Protein AF-A0A925B6J1-F1 (afdb_monomer_lite)

Secondary structure (DSSP, 8-state):
--TTS-HHHHHHHHHHHHHHHHHSPPPHHHHHHHHHHHHHHHSSHHHHHHHHHHHTTS-------

pLDDT: mean 94.17, std 6.04, range [62.38, 98.0]

Radius of gyration: 15.41 Å; chains: 1; bounding box: 24×26×40 Å

Foldseek 3Di:
DVVPDDPVVVVVVVVVVVVVVVVDPDDPVRVVVVVVVVVPVCPDPQVVQVVVCVVVVHDGDDDPD

Structure (mmCIF, N/CA/C/O backbone):
data_AF-A0A925B6J1-F1
#
_entry.id   AF-A0A925B6J1-F1
#
loop_
_atom_site.group_PDB
_atom_site.id
_atom_site.type_symbol
_atom_site.label_atom_id
_atom_site.label_alt_id
_atom_site.label_comp_id
_atom_site.label_asym_id
_atom_site.label_entity_id
_atom_site.label_seq_id
_atom_site.pdbx_PDB_ins_code
_atom_site.Cartn_x
_atom_site.Cartn_y
_atom_site.Cartn_z
_atom_site.occupancy
_atom_site.B_iso_or_equiv
_atom_site.auth_seq_id
_atom_site.auth_comp_id
_atom_site.auth_asym_id
_atom_site.auth_atom_id
_atom_site.pdbx_PDB_model_num
ATOM 1 N N . ARG A 1 1 ? 7.191 -4.070 -5.515 1.00 62.38 1 ARG A N 1
ATOM 2 C CA . ARG A 1 1 ? 8.139 -5.170 -5.199 1.00 62.38 1 ARG A CA 1
ATOM 3 C C . ARG A 1 1 ? 7.703 -5.945 -3.942 1.00 62.38 1 ARG A C 1
ATOM 5 O O . ARG A 1 1 ? 8.487 -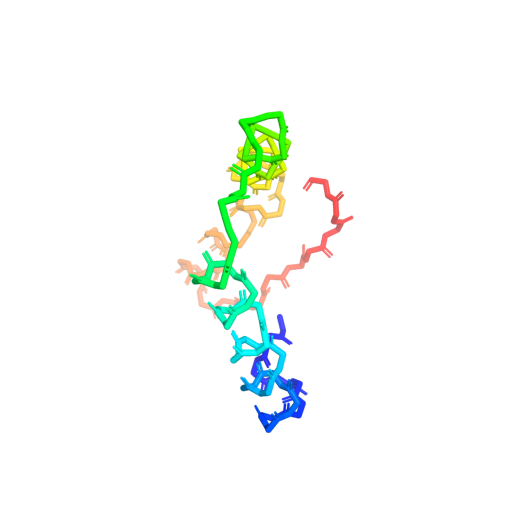6.132 -3.032 1.00 62.38 1 ARG A O 1
ATOM 12 N N . ILE A 1 2 ? 6.448 -6.413 -3.870 1.00 69.12 2 ILE A N 1
ATOM 13 C CA . ILE A 1 2 ? 6.010 -7.252 -2.732 1.00 69.12 2 ILE A CA 1
ATOM 14 C C . ILE A 1 2 ? 6.529 -8.687 -2.899 1.00 69.12 2 ILE A C 1
ATOM 16 O O . ILE A 1 2 ? 6.943 -9.299 -1.926 1.00 69.12 2 ILE A O 1
ATOM 20 N N . ALA A 1 3 ? 6.573 -9.195 -4.137 1.00 76.00 3 ALA A N 1
ATOM 21 C CA . ALA A 1 3 ? 7.028 -10.553 -4.449 1.00 76.00 3 ALA A CA 1
ATOM 22 C C . ALA A 1 3 ? 8.520 -10.812 -4.160 1.00 76.00 3 ALA A C 1
ATOM 24 O O . ALA A 1 3 ? 8.931 -11.963 -4.111 1.00 76.00 3 ALA A O 1
ATOM 25 N N . THR A 1 4 ? 9.324 -9.763 -3.964 1.00 86.38 4 THR A N 1
ATOM 26 C CA . THR A 1 4 ? 10.735 -9.882 -3.557 1.00 86.38 4 THR A CA 1
ATOM 27 C C . THR A 1 4 ? 10.930 -9.782 -2.045 1.00 86.38 4 THR A C 1
ATOM 29 O O . THR A 1 4 ? 12.050 -9.936 -1.570 1.00 86.38 4 THR A O 1
ATOM 32 N N . ASN A 1 5 ? 9.877 -9.485 -1.279 1.00 91.12 5 ASN A N 1
ATOM 33 C CA . ASN A 1 5 ? 9.951 -9.467 0.179 1.00 91.12 5 ASN A CA 1
ATOM 34 C C . ASN A 1 5 ?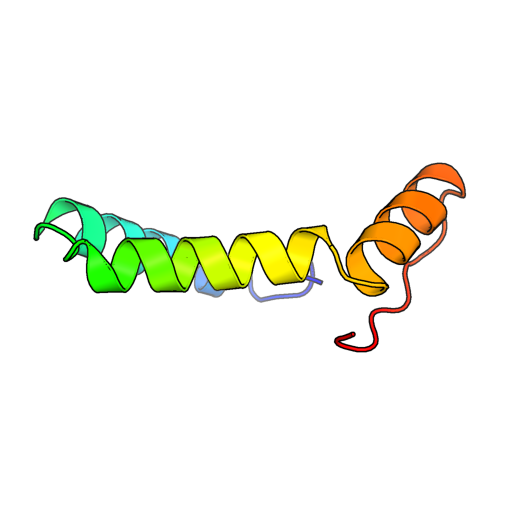 9.840 -10.897 0.724 1.00 91.12 5 ASN A C 1
ATOM 36 O O . ASN A 1 5 ? 9.236 -11.759 0.088 1.00 91.12 5 ASN A O 1
ATOM 40 N N . ALA A 1 6 ? 10.357 -11.130 1.934 1.00 94.81 6 ALA A N 1
ATOM 41 C CA . ALA A 1 6 ? 10.212 -12.407 2.630 1.00 94.81 6 ALA A CA 1
ATOM 42 C C . ALA A 1 6 ? 8.714 -12.775 2.785 1.00 94.81 6 ALA A C 1
ATOM 44 O O . ALA A 1 6 ? 7.988 -12.057 3.487 1.00 94.81 6 ALA A O 1
ATOM 45 N N . PRO A 1 7 ? 8.224 -13.868 2.159 1.00 94.00 7 PRO A N 1
ATOM 46 C CA . PRO A 1 7 ? 6.789 -14.160 2.098 1.00 94.00 7 PRO A CA 1
ATOM 47 C C . PRO A 1 7 ? 6.133 -14.316 3.474 1.00 94.00 7 PRO A C 1
ATOM 49 O O . PRO A 1 7 ? 5.043 -13.790 3.699 1.00 94.00 7 PRO A O 1
ATOM 52 N N . LEU A 1 8 ? 6.821 -14.973 4.415 1.00 95.94 8 LEU A N 1
ATOM 53 C CA . LEU A 1 8 ? 6.328 -15.165 5.783 1.00 95.94 8 LEU A CA 1
ATOM 54 C C . LEU A 1 8 ? 6.224 -13.846 6.553 1.00 95.94 8 LEU A C 1
ATOM 56 O O . LEU A 1 8 ? 5.244 -13.635 7.263 1.00 95.94 8 LEU A O 1
ATOM 60 N N . SER A 1 9 ? 7.172 -12.925 6.366 1.00 96.38 9 SER A N 1
ATOM 61 C CA . SER A 1 9 ? 7.114 -11.601 6.994 1.00 96.38 9 SER A CA 1
ATOM 62 C C . SER A 1 9 ? 5.917 -10.798 6.482 1.00 96.38 9 SER A C 1
ATOM 64 O O . SER A 1 9 ? 5.186 -10.205 7.273 1.00 96.38 9 SER A O 1
ATOM 66 N N . VAL A 1 10 ? 5.657 -10.827 5.168 1.00 96.12 10 VAL A N 1
ATOM 67 C CA . VAL A 1 10 ? 4.483 -10.167 4.570 1.00 96.12 10 VAL A CA 1
ATOM 68 C C . VAL A 1 10 ? 3.179 -10.803 5.061 1.00 96.12 10 VAL A C 1
ATOM 70 O O . VAL A 1 10 ? 2.226 -10.084 5.366 1.00 96.12 10 VAL A O 1
ATOM 73 N N . ALA A 1 11 ? 3.117 -12.134 5.140 1.00 96.50 11 ALA A N 1
ATOM 74 C CA . ALA A 1 11 ? 1.945 -12.851 5.638 1.00 96.50 11 ALA A CA 1
ATOM 75 C C . ALA A 1 11 ? 1.666 -12.530 7.116 1.00 96.50 11 ALA A C 1
ATOM 77 O O . ALA A 1 11 ? 0.539 -12.162 7.451 1.00 96.50 11 ALA A O 1
ATOM 78 N N . SER A 1 12 ? 2.697 -12.581 7.964 1.00 97.31 12 SER A N 1
ATOM 79 C CA . SER A 1 12 ? 2.616 -12.255 9.391 1.00 97.31 12 SER A CA 1
ATOM 80 C C . SER A 1 12 ? 2.146 -10.815 9.617 1.00 97.31 12 SER A C 1
ATOM 82 O O . SER A 1 12 ? 1.177 -10.591 10.340 1.00 97.31 12 SER A O 1
ATOM 84 N N . ALA A 1 13 ? 2.730 -9.840 8.911 1.00 96.88 13 ALA A N 1
ATOM 85 C CA . ALA A 1 13 ? 2.308 -8.441 9.006 1.00 96.88 13 ALA A CA 1
ATOM 86 C C . ALA A 1 13 ? 0.829 -8.252 8.619 1.00 96.88 13 ALA A C 1
ATOM 88 O O . ALA A 1 13 ? 0.073 -7.578 9.321 1.00 96.88 13 ALA A O 1
ATOM 89 N N . LYS A 1 14 ? 0.374 -8.894 7.533 1.00 96.50 14 LYS A N 1
ATOM 90 C CA . LYS A 1 14 ? -1.041 -8.855 7.129 1.00 96.50 14 LYS A CA 1
ATOM 91 C C . LYS A 1 14 ? -1.957 -9.495 8.174 1.00 96.50 14 LYS A C 1
ATOM 93 O O . LYS A 1 14 ? -3.051 -8.986 8.399 1.00 96.50 14 LYS A O 1
ATOM 98 N N . GLN A 1 15 ? -1.545 -10.603 8.790 1.00 98.00 15 GLN A N 1
ATOM 99 C CA . GLN A 1 15 ? -2.316 -11.258 9.848 1.00 98.00 15 GLN A CA 1
ATOM 100 C C . GLN A 1 15 ? -2.467 -10.348 11.071 1.00 98.00 15 GLN A C 1
ATOM 102 O O . GLN A 1 15 ? -3.581 -10.189 11.562 1.00 98.00 15 GLN A O 1
ATOM 107 N N . GLN A 1 16 ? -1.385 -9.707 11.516 1.00 97.31 16 GLN A N 1
ATOM 108 C CA . GLN A 1 16 ? -1.408 -8.784 12.655 1.00 97.31 16 GLN A CA 1
ATOM 109 C C . GLN A 1 16 ? -2.358 -7.603 12.409 1.00 97.31 16 GLN A C 1
ATOM 111 O O . GLN A 1 16 ? -3.221 -7.329 13.239 1.00 97.31 16 GLN A O 1
ATOM 116 N N . LEU A 1 17 ? -2.278 -6.959 11.237 1.00 94.38 17 LEU A N 1
ATOM 117 C CA . LEU A 1 17 ? -3.174 -5.852 10.877 1.00 94.38 17 LEU A CA 1
ATOM 118 C C .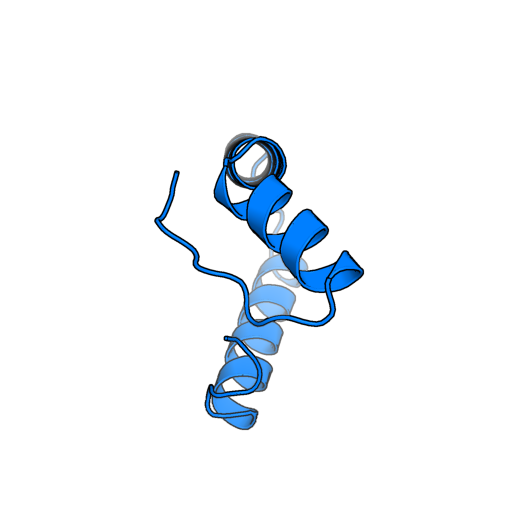 LEU A 1 17 ? -4.651 -6.273 10.865 1.00 94.38 17 LEU A C 1
ATOM 120 O O . LEU A 1 17 ? -5.505 -5.541 11.360 1.00 94.38 17 LEU A O 1
ATOM 124 N N . ARG A 1 18 ? -4.960 -7.464 10.335 1.00 95.12 18 ARG A N 1
ATOM 125 C CA . ARG A 1 18 ? -6.332 -7.997 10.340 1.00 95.12 18 ARG A CA 1
ATOM 126 C C . ARG A 1 18 ? -6.827 -8.317 11.743 1.00 95.12 18 ARG A C 1
ATOM 128 O O . ARG A 1 18 ? -8.001 -8.087 12.011 1.00 95.12 18 ARG A O 1
ATOM 135 N N . ALA A 1 19 ? -5.974 -8.873 12.600 1.00 96.31 19 ALA A N 1
ATOM 136 C CA . ALA A 1 19 ? -6.337 -9.182 13.978 1.00 96.31 19 ALA A CA 1
ATOM 137 C C . ALA A 1 19 ? -6.663 -7.896 14.750 1.00 96.31 19 ALA A C 1
ATOM 139 O O . ALA A 1 19 ? -7.704 -7.821 15.392 1.00 96.31 19 ALA A O 1
ATOM 140 N N . LEU A 1 20 ? -5.840 -6.853 14.599 1.00 94.31 20 LEU A N 1
ATOM 141 C CA . LEU A 1 20 ? -6.083 -5.542 15.208 1.00 94.31 20 LEU A CA 1
ATOM 142 C C . LEU A 1 20 ? -7.390 -4.906 14.716 1.00 94.31 20 LEU A C 1
ATOM 144 O O . LEU A 1 20 ? -8.188 -4.452 15.528 1.00 94.31 20 LEU A O 1
ATOM 148 N N . ALA A 1 21 ? -7.641 -4.926 13.403 1.00 91.38 21 ALA A N 1
ATOM 149 C CA . ALA A 1 21 ? -8.867 -4.373 12.825 1.00 91.38 21 ALA A CA 1
ATOM 150 C C . ALA A 1 21 ? -10.146 -5.118 13.258 1.00 91.38 21 ALA A C 1
ATOM 152 O O . ALA A 1 21 ? -11.224 -4.535 13.232 1.00 91.38 21 ALA A O 1
ATOM 153 N N . GLN A 1 22 ? -10.036 -6.396 13.637 1.00 94.00 22 GLN A N 1
ATOM 154 C CA . GLN A 1 22 ? -11.148 -7.189 14.176 1.00 94.00 22 GLN A CA 1
ATOM 155 C C . GLN A 1 22 ? -11.319 -7.013 15.688 1.00 94.00 22 GLN A C 1
ATOM 157 O O . GLN A 1 22 ? -12.438 -7.074 16.185 1.00 94.00 22 GLN A O 1
ATOM 162 N N . ALA A 1 23 ? -10.221 -6.817 16.421 1.00 96.62 23 ALA A N 1
ATOM 163 C CA . ALA A 1 23 ? -10.238 -6.717 17.876 1.00 96.62 23 ALA A CA 1
ATOM 164 C C . ALA A 1 23 ? -10.813 -5.387 18.379 1.00 96.62 23 ALA A C 1
ATOM 166 O O . ALA A 1 23 ? -11.334 -5.334 19.491 1.00 96.62 23 ALA A O 1
ATOM 167 N N . MET A 1 24 ? -10.712 -4.311 17.590 1.00 92.06 24 MET A N 1
ATOM 168 C CA . MET A 1 24 ? -11.204 -2.997 17.995 1.00 92.06 24 MET A CA 1
ATOM 169 C C . MET A 1 24 ? -11.746 -2.171 16.823 1.00 92.06 24 MET A C 1
ATOM 171 O O . MET A 1 24 ? -11.180 -2.217 15.727 1.00 92.06 24 MET A O 1
ATOM 175 N N . PRO A 1 25 ? -12.800 -1.361 17.047 1.00 91.94 25 PRO A N 1
ATOM 176 C CA . PRO A 1 25 ? -13.271 -0.410 16.052 1.00 91.94 25 PRO A CA 1
ATOM 177 C C . PRO A 1 25 ? -12.160 0.562 15.649 1.00 91.94 25 PRO A C 1
ATOM 179 O O . PRO A 1 25 ? -11.507 1.172 16.498 1.00 91.94 25 PRO A O 1
ATOM 182 N N . VAL A 1 26 ? -11.973 0.741 14.342 1.00 92.31 26 VAL A N 1
ATOM 183 C CA . VAL A 1 26 ? -11.057 1.754 13.814 1.00 92.31 26 VAL A CA 1
ATOM 184 C C . VAL A 1 26 ? -11.766 3.114 13.848 1.00 92.31 26 VAL A C 1
ATOM 186 O O . VAL A 1 26 ? -12.840 3.240 13.257 1.00 92.31 26 VAL A O 1
ATOM 189 N N . PRO A 1 27 ? -11.202 4.151 14.498 1.00 95.00 27 PRO A N 1
ATOM 190 C CA . PRO A 1 27 ? -11.825 5.471 14.533 1.00 95.00 27 PRO A CA 1
ATOM 191 C C . PRO A 1 27 ? -12.021 6.059 13.129 1.00 95.00 27 PRO A C 1
ATOM 193 O O . PRO A 1 27 ? -11.142 5.931 12.272 1.00 95.00 27 PRO A O 1
ATOM 196 N N . ALA A 1 28 ? -13.121 6.787 12.915 1.00 95.38 28 ALA A N 1
ATOM 197 C CA . ALA A 1 28 ? -13.453 7.385 11.617 1.00 95.38 28 ALA A CA 1
ATOM 198 C C . ALA A 1 28 ? -12.305 8.243 11.047 1.00 95.38 28 ALA A C 1
ATOM 200 O O . ALA A 1 28 ? -11.898 8.052 9.902 1.00 95.38 28 ALA A O 1
ATOM 201 N N . ALA A 1 29 ? -11.687 9.091 11.875 1.00 96.88 29 ALA A N 1
ATOM 202 C CA . ALA A 1 29 ? -10.543 9.913 11.473 1.00 96.88 29 ALA A CA 1
ATOM 203 C C . ALA A 1 29 ? -9.351 9.082 10.954 1.00 96.88 29 ALA A C 1
ATOM 205 O O . ALA A 1 29 ? -8.652 9.488 10.024 1.00 96.88 29 ALA A O 1
ATOM 206 N N . VAL A 1 30 ? -9.125 7.891 11.521 1.00 94.44 30 VAL A N 1
ATOM 207 C CA . VAL A 1 30 ? -8.069 6.978 11.062 1.00 94.44 30 VAL A CA 1
ATOM 208 C C . VAL A 1 30 ? -8.441 6.378 9.711 1.00 94.44 30 VAL A C 1
ATOM 210 O O . VAL A 1 30 ? -7.603 6.382 8.810 1.00 94.44 30 VAL A O 1
ATOM 213 N N . THR A 1 31 ? -9.685 5.918 9.539 1.00 94.38 31 THR A N 1
ATOM 214 C CA . THR A 1 31 ? -10.155 5.393 8.244 1.00 94.38 31 THR A CA 1
ATOM 215 C C . THR A 1 31 ? -10.067 6.443 7.136 1.00 94.38 31 THR A C 1
ATOM 217 O O . THR A 1 31 ? -9.507 6.161 6.082 1.00 94.38 31 THR A O 1
ATOM 220 N N . GLN A 1 32 ? -10.462 7.690 7.414 1.00 97.19 32 GLN A N 1
ATOM 221 C CA . GLN A 1 32 ? -10.356 8.805 6.470 1.00 97.19 32 GLN A CA 1
ATOM 222 C C . GLN A 1 32 ? -8.906 9.084 6.064 1.00 97.19 32 GLN A C 1
ATOM 224 O O . GLN A 1 32 ? -8.623 9.298 4.888 1.00 97.19 32 GLN A O 1
ATOM 229 N N . ARG A 1 33 ? -7.961 9.041 7.013 1.00 97.00 33 ARG A N 1
ATOM 230 C CA . ARG A 1 33 ? -6.534 9.216 6.710 1.00 97.00 33 ARG A CA 1
ATOM 231 C C . ARG A 1 33 ? -5.986 8.083 5.835 1.00 97.00 33 ARG A C 1
ATOM 233 O O . ARG A 1 33 ? -5.198 8.347 4.929 1.00 97.00 33 ARG A O 1
ATOM 240 N N . LEU A 1 34 ? -6.393 6.838 6.094 1.00 95.06 34 LEU A N 1
ATOM 241 C CA . LEU A 1 34 ? -6.020 5.688 5.262 1.00 95.06 34 LEU A CA 1
ATOM 242 C C . LEU A 1 34 ? -6.588 5.821 3.843 1.00 95.06 34 LEU A C 1
ATOM 244 O O . LEU A 1 34 ? -5.866 5.599 2.870 1.00 95.06 34 LEU A O 1
ATOM 248 N N . ASP A 1 35 ? -7.847 6.239 3.721 1.00 96.62 35 ASP A N 1
ATOM 249 C CA . ASP A 1 35 ? -8.490 6.472 2.429 1.00 96.62 35 ASP A CA 1
ATOM 250 C C . ASP A 1 35 ? -7.858 7.629 1.656 1.00 96.62 35 ASP A C 1
ATOM 252 O O . ASP A 1 35 ? -7.649 7.501 0.451 1.00 96.62 35 ASP A O 1
ATOM 256 N N . ALA A 1 36 ? -7.472 8.716 2.328 1.00 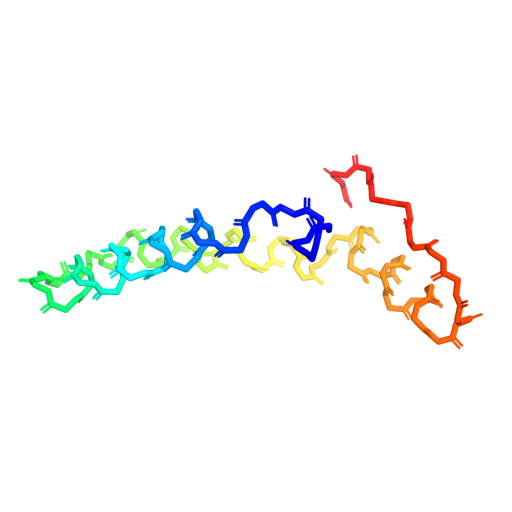97.56 36 ALA A N 1
ATOM 257 C CA . ALA A 1 36 ? -6.742 9.815 1.704 1.00 97.56 36 ALA A CA 1
ATOM 258 C C . ALA A 1 36 ? -5.392 9.345 1.136 1.00 97.56 36 ALA A C 1
ATOM 260 O O . ALA A 1 36 ? -5.066 9.643 -0.013 1.00 97.56 36 ALA A O 1
ATOM 261 N N . GLY A 1 37 ? -4.636 8.547 1.901 1.00 96.31 37 GLY A N 1
ATOM 262 C CA . GLY A 1 37 ? -3.380 7.958 1.430 1.00 96.31 37 GLY A CA 1
ATOM 263 C C . GLY A 1 37 ? -3.582 7.027 0.230 1.00 96.31 37 GLY A C 1
ATOM 264 O O . GLY A 1 37 ? -2.830 7.089 -0.742 1.00 96.31 37 GLY A O 1
ATOM 265 N N . ARG A 1 38 ? -4.642 6.209 0.256 1.00 96.25 38 ARG A N 1
ATOM 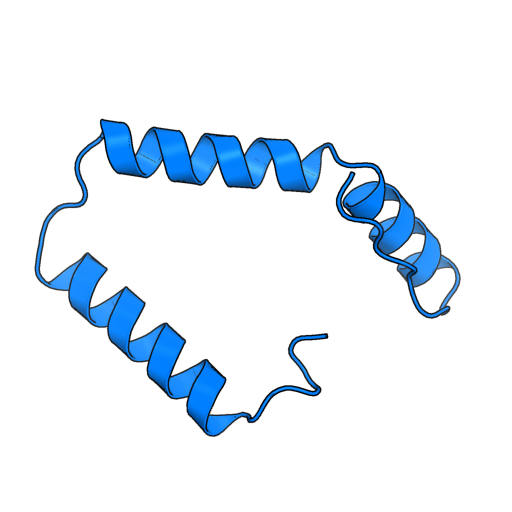266 C CA . ARG A 1 38 ? -5.028 5.353 -0.874 1.00 96.25 38 ARG A CA 1
ATOM 267 C C . ARG A 1 38 ? -5.404 6.177 -2.103 1.00 96.25 38 ARG A C 1
ATOM 269 O O . ARG A 1 38 ? -4.982 5.838 -3.202 1.00 96.25 38 ARG A O 1
ATOM 276 N N . HIS A 1 39 ? -6.173 7.248 -1.932 1.00 97.50 39 HIS A N 1
ATOM 277 C CA . HIS A 1 39 ? -6.575 8.125 -3.028 1.00 97.50 39 HIS A CA 1
ATOM 278 C C . HIS A 1 39 ? -5.366 8.822 -3.664 1.00 97.50 39 HIS A C 1
ATOM 280 O O . HIS A 1 39 ? -5.232 8.808 -4.884 1.00 97.50 39 HIS A O 1
ATOM 286 N N . ALA A 1 40 ? -4.440 9.341 -2.853 1.00 96.88 40 ALA A N 1
ATOM 287 C CA . ALA A 1 40 ? -3.191 9.922 -3.341 1.00 96.88 40 ALA A CA 1
ATOM 288 C C . ALA A 1 40 ? -2.363 8.907 -4.148 1.00 96.88 40 ALA A C 1
ATOM 290 O O . ALA A 1 40 ? -1.918 9.218 -5.248 1.00 96.88 40 ALA A O 1
ATOM 291 N N . ALA A 1 41 ? -2.225 7.675 -3.648 1.00 96.56 41 ALA A N 1
ATOM 292 C CA . ALA A 1 41 ? -1.499 6.617 -4.347 1.00 96.56 41 ALA A CA 1
ATOM 293 C C . ALA A 1 41 ? -2.155 6.193 -5.672 1.00 96.56 41 ALA A C 1
ATOM 295 O O . ALA A 1 41 ? -1.451 5.769 -6.575 1.00 96.56 41 ALA A O 1
ATOM 296 N N . LEU A 1 42 ? -3.482 6.283 -5.802 1.00 96.25 42 LEU A N 1
ATOM 297 C CA . LEU A 1 42 ? -4.191 5.964 -7.051 1.00 96.25 42 LEU A CA 1
ATOM 298 C C . LEU A 1 42 ? -4.145 7.108 -8.075 1.00 96.25 42 LEU A C 1
ATOM 300 O O . LEU A 1 42 ? -4.317 6.865 -9.265 1.00 96.25 42 LEU A O 1
ATOM 304 N N . ASN A 1 43 ? -3.899 8.338 -7.624 1.00 97.31 43 ASN A N 1
ATOM 305 C CA . ASN A 1 43 ? -3.771 9.514 -8.486 1.00 97.31 43 ASN A CA 1
ATOM 306 C C . ASN A 1 43 ? -2.313 9.865 -8.831 1.00 97.31 43 ASN A C 1
ATOM 308 O O . ASN A 1 43 ? -2.075 10.866 -9.506 1.00 97.31 43 ASN A O 1
ATOM 312 N N . SER A 1 44 ? -1.339 9.087 -8.357 1.00 97.62 44 SER A N 1
ATOM 313 C CA . SER A 1 44 ? 0.084 9.397 -8.502 1.00 97.62 44 SER A CA 1
ATOM 314 C C . SER A 1 44 ? 0.620 9.153 -9.920 1.00 97.62 44 SER A C 1
ATOM 316 O O . SER A 1 44 ? 0.008 8.457 -10.742 1.00 97.62 44 SER A O 1
ATOM 318 N N . GLU A 1 45 ? 1.795 9.714 -10.224 1.00 97.56 45 GLU A N 1
ATOM 319 C CA . GLU A 1 45 ? 2.562 9.333 -11.420 1.00 97.56 45 GLU A CA 1
ATOM 320 C C . GLU A 1 45 ? 2.886 7.838 -11.387 1.00 97.56 45 GLU A C 1
ATOM 322 O O . GLU A 1 45 ? 2.660 7.144 -12.375 1.00 97.56 45 GLU A O 1
ATOM 327 N N . ASP A 1 46 ? 3.284 7.321 -10.224 1.00 97.00 46 ASP A N 1
ATOM 328 C CA . ASP A 1 46 ? 3.604 5.908 -10.025 1.00 97.00 46 ASP A CA 1
ATOM 329 C C . ASP A 1 46 ? 2.454 4.961 -10.395 1.00 97.00 46 ASP A C 1
ATOM 331 O O . ASP A 1 46 ? 2.701 3.874 -10.927 1.00 97.00 46 ASP A O 1
ATOM 335 N N . TYR A 1 47 ? 1.197 5.344 -10.146 1.00 96.69 47 TYR A N 1
ATOM 336 C CA . TYR A 1 47 ? 0.048 4.538 -10.559 1.00 96.69 47 TYR A CA 1
ATOM 337 C C . TYR A 1 47 ? -0.075 4.480 -12.083 1.00 96.69 47 TYR A C 1
ATOM 339 O O . TYR A 1 47 ? -0.221 3.398 -12.659 1.00 96.69 47 TYR A O 1
ATOM 347 N N . ARG A 1 48 ? 0.029 5.639 -12.743 1.00 96.88 48 ARG A N 1
ATOM 348 C CA . ARG A 1 48 ? -0.050 5.744 -14.207 1.00 96.88 48 ARG A CA 1
ATOM 349 C C . ARG A 1 48 ? 1.112 5.016 -14.880 1.00 96.88 48 ARG A C 1
ATOM 351 O O . ARG A 1 48 ? 0.879 4.247 -15.811 1.00 96.88 48 ARG A O 1
ATOM 358 N N . ASP A 1 49 ? 2.326 5.183 -14.367 1.00 96.00 49 ASP A N 1
ATOM 359 C CA . ASP A 1 49 ? 3.532 4.499 -14.839 1.00 96.00 49 ASP A CA 1
ATOM 360 C C . ASP A 1 49 ? 3.432 2.987 -14.625 1.00 96.00 49 ASP A C 1
ATOM 362 O O . ASP A 1 49 ? 3.779 2.203 -15.511 1.00 96.00 49 ASP A O 1
ATOM 366 N N . GLY A 1 50 ? 2.903 2.562 -13.474 1.00 95.44 50 GLY A N 1
ATOM 367 C CA . GLY A 1 50 ? 2.608 1.164 -13.178 1.00 95.44 50 GLY A CA 1
ATOM 368 C C . GLY A 1 50 ? 1.659 0.543 -14.200 1.00 95.44 50 GLY A C 1
ATOM 369 O O . GLY A 1 50 ? 1.939 -0.535 -14.731 1.00 95.44 50 GLY A O 1
ATOM 370 N N . LEU A 1 51 ? 0.566 1.242 -14.512 1.00 96.94 51 LEU A N 1
ATOM 371 C CA . LEU A 1 51 ? -0.425 0.804 -15.491 1.00 96.94 51 LEU A CA 1
ATOM 372 C C . LEU A 1 51 ? 0.158 0.756 -16.912 1.00 96.94 51 LEU A C 1
ATOM 374 O O . LEU A 1 51 ? 0.007 -0.248 -17.611 1.00 96.94 51 LEU A O 1
ATOM 378 N N . ALA A 1 52 ? 0.877 1.799 -17.331 1.00 97.19 52 ALA A N 1
ATOM 379 C CA . ALA A 1 52 ? 1.527 1.851 -18.638 1.00 97.19 52 ALA A CA 1
ATOM 380 C C . ALA A 1 52 ? 2.576 0.736 -18.802 1.00 97.19 52 ALA A C 1
ATOM 382 O O . ALA A 1 52 ? 2.600 0.044 -19.822 1.00 97.19 52 ALA A O 1
ATOM 383 N N . ALA A 1 53 ? 3.408 0.506 -17.781 1.00 97.12 53 ALA A N 1
ATOM 384 C CA . ALA A 1 53 ? 4.408 -0.558 -17.777 1.00 97.12 53 ALA A CA 1
ATOM 385 C C . ALA A 1 53 ? 3.769 -1.953 -17.828 1.00 97.12 53 ALA A C 1
ATOM 387 O O . ALA A 1 53 ? 4.265 -2.822 -18.549 1.00 97.12 53 ALA A O 1
ATOM 388 N N . PHE A 1 54 ? 2.647 -2.154 -17.125 1.00 96.62 54 PHE A N 1
ATOM 389 C CA . PHE A 1 54 ? 1.875 -3.394 -17.181 1.00 96.62 54 PHE A CA 1
ATOM 390 C C . PHE A 1 54 ? 1.394 -3.691 -18.608 1.00 96.62 54 PHE A C 1
ATOM 392 O O . PHE A 1 54 ? 1.669 -4.773 -19.132 1.00 96.62 54 PHE A O 1
ATOM 399 N N . HIS A 1 55 ? 0.769 -2.717 -19.279 1.00 97.94 55 HIS A N 1
ATOM 400 C CA . HIS A 1 55 ? 0.343 -2.865 -20.676 1.00 97.94 55 HIS A CA 1
ATOM 401 C C . HIS A 1 55 ? 1.519 -3.097 -21.633 1.00 97.94 55 HIS A C 1
ATOM 403 O O . HIS A 1 55 ? 1.422 -3.914 -22.548 1.00 97.94 55 HIS A O 1
ATOM 409 N N . ALA A 1 56 ? 2.652 -2.436 -21.393 1.00 97.69 56 ALA A N 1
ATOM 410 C CA . ALA A 1 56 ? 3.866 -2.601 -22.185 1.00 97.69 56 ALA A CA 1
ATOM 411 C C . ALA A 1 56 ? 4.660 -3.883 -21.859 1.00 97.69 56 ALA A C 1
ATOM 413 O O . ALA A 1 56 ? 5.682 -4.125 -22.50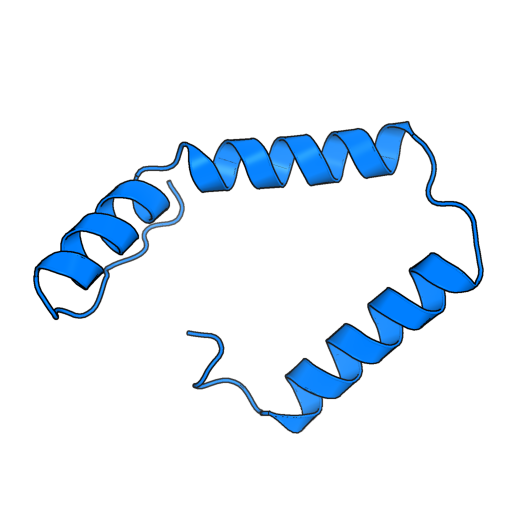3 1.00 97.69 56 ALA A O 1
ATOM 414 N N . ARG A 1 57 ? 4.234 -4.686 -20.868 1.00 96.56 57 ARG A N 1
ATOM 415 C CA . ARG A 1 57 ? 4.961 -5.859 -20.335 1.00 96.56 57 ARG A CA 1
ATOM 416 C C . ARG A 1 57 ? 6.405 -5.537 -19.926 1.00 96.56 57 ARG A C 1
ATOM 418 O O . ARG A 1 57 ? 7.321 -6.329 -20.144 1.00 96.56 57 ARG A O 1
ATOM 425 N N . LYS A 1 58 ? 6.615 -4.360 -19.339 1.00 95.50 58 LYS A N 1
ATOM 426 C CA . LYS A 1 58 ? 7.914 -3.877 -18.849 1.00 95.50 58 LYS A CA 1
ATOM 427 C C . LYS A 1 58 ? 7.879 -3.692 -17.335 1.00 95.50 58 LYS A C 1
ATOM 429 O O . LYS A 1 58 ? 6.816 -3.618 -16.724 1.00 95.50 58 LYS A O 1
ATOM 434 N N . ALA A 1 59 ? 9.056 -3.612 -16.720 1.00 93.12 59 ALA A N 1
ATOM 435 C CA . ALA A 1 59 ? 9.158 -3.290 -15.302 1.00 93.12 59 ALA A CA 1
ATOM 436 C C . ALA A 1 59 ? 8.828 -1.798 -15.066 1.00 93.12 59 ALA A C 1
ATOM 438 O O . ALA A 1 59 ? 9.412 -0.951 -15.746 1.00 93.12 59 ALA A O 1
ATOM 439 N N . PRO A 1 60 ? 7.937 -1.456 -14.116 1.00 93.44 60 PRO A N 1
ATOM 440 C CA . PRO A 1 60 ? 7.659 -0.065 -13.767 1.00 93.44 60 PRO A CA 1
ATOM 441 C C . PRO A 1 60 ? 8.807 0.562 -12.967 1.00 93.44 60 PRO A C 1
ATOM 443 O O . PRO A 1 60 ? 9.519 -0.129 -12.230 1.00 93.44 60 PRO A O 1
ATOM 446 N N . VAL A 1 61 ? 8.948 1.885 -13.068 1.00 93.25 61 VAL A N 1
ATOM 447 C CA . VAL A 1 61 ? 9.905 2.681 -12.286 1.00 93.25 61 VAL A CA 1
ATOM 448 C C . VAL A 1 61 ? 9.125 3.603 -11.357 1.00 93.25 61 VAL A C 1
ATOM 450 O O . VAL A 1 61 ? 8.680 4.661 -11.775 1.00 93.25 61 VAL A O 1
ATOM 453 N N . PHE A 1 62 ? 8.979 3.195 -10.099 1.00 93.12 62 PHE A N 1
ATOM 454 C CA . PHE A 1 62 ? 8.293 3.994 -9.082 1.00 93.12 62 PHE A CA 1
ATOM 455 C C . PHE A 1 62 ? 9.240 5.028 -8.462 1.00 93.12 62 PHE A C 1
ATOM 457 O O . PHE A 1 62 ? 10.367 4.690 -8.087 1.00 93.12 62 PHE A O 1
ATOM 464 N N . ARG A 1 63 ? 8.790 6.278 -8.361 1.00 94.31 63 ARG A N 1
ATOM 465 C CA . ARG A 1 63 ? 9.549 7.456 -7.919 1.00 94.31 63 ARG A CA 1
ATOM 466 C C . ARG A 1 63 ? 8.940 8.149 -6.697 1.00 94.31 63 ARG A C 1
ATOM 468 O O . ARG A 1 63 ? 9.529 9.118 -6.222 1.00 94.31 63 ARG A O 1
ATOM 475 N N . GLY A 1 64 ? 7.812 7.662 -6.183 1.00 91.88 64 GLY A N 1
ATOM 476 C CA . GLY A 1 64 ? 7.150 8.187 -4.988 1.00 91.88 64 GLY A CA 1
ATOM 477 C C . GLY A 1 64 ? 6.378 9.485 -5.219 1.00 91.88 64 GLY A C 1
ATOM 478 O O . GLY A 1 64 ? 6.245 10.276 -4.287 1.00 91.88 64 GLY A O 1
ATOM 479 N N . ARG A 1 65 ? 5.910 9.720 -6.445 1.00 89.38 65 ARG A N 1
ATOM 480 C CA . ARG A 1 65 ? 5.114 10.885 -6.848 1.00 89.38 65 ARG A CA 1
ATOM 481 C C . ARG A 1 65 ? 4.020 10.468 -7.819 1.00 89.38 65 ARG A C 1
ATOM 483 O O . ARG A 1 65 ? 4.134 9.361 -8.387 1.00 89.38 65 ARG A O 1
#

Sequence (65 aa):
RIATNAPLSVASAKQQLRALAQAMPVPAAVTQRLDAGRHAALNSEDYRDGLAAFHARKAPVFRGR